Protein AF-A0A2M7QK04-F1 (afdb_monomer)

Radius of gyration: 31.15 Å; Cα contacts (8 Å, |Δi|>4): 48; chains: 1; bounding box: 69×20×76 Å

InterPro domains:
  IPR032820 Putative F0F1-ATPase subunit, Ca2+/Mg2+ transporter [PF09527] (38-89)

Secondary structure (DSSP, 8-state):
-HHHHHHHHHHHHHHHHHHHHHHHHHHHS-----TTHHHHHHHHHHHHHHHHHHHHHHHHHHHH--TTHHHHHHHHHHHHHHHHHHHHHHH--

Structure (mmCIF, N/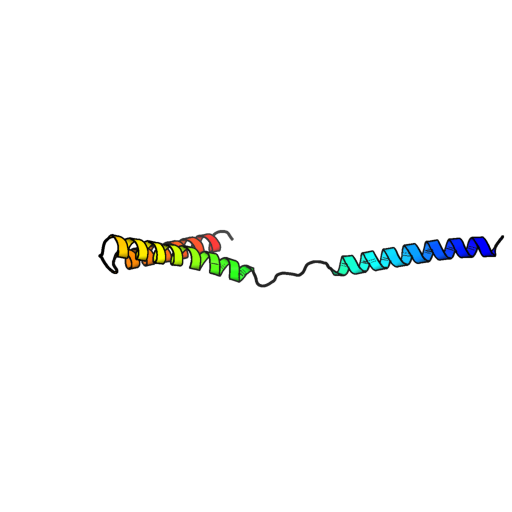CA/C/O backbone):
data_AF-A0A2M7QK04-F1
#
_entry.id   AF-A0A2M7QK04-F1
#
loop_
_atom_site.group_PDB
_atom_site.id
_atom_site.type_symbol
_atom_site.label_atom_id
_atom_site.label_alt_id
_atom_site.label_comp_id
_atom_site.label_asym_id
_atom_site.label_entity_id
_atom_site.label_seq_id
_atom_site.pdbx_PDB_ins_code
_atom_site.Cartn_x
_atom_site.Cartn_y
_atom_site.Cartn_z
_atom_site.occupancy
_atom_site.B_iso_or_equiv
_atom_site.auth_seq_id
_atom_site.auth_comp_id
_atom_site.auth_asym_id
_atom_site.auth_atom_id
_atom_site.pdbx_PDB_model_num
ATOM 1 N N . MET A 1 1 ? 57.816 4.781 -53.161 1.00 61.56 1 MET A N 1
ATOM 2 C CA . MET A 1 1 ? 56.372 5.130 -53.212 1.00 61.56 1 MET A CA 1
ATOM 3 C C . MET A 1 1 ? 55.421 3.988 -52.805 1.00 61.56 1 MET A C 1
ATOM 5 O O . MET A 1 1 ? 54.584 4.196 -51.936 1.00 61.56 1 MET A O 1
ATOM 9 N N . VAL A 1 2 ? 55.555 2.765 -53.341 1.00 67.81 2 VAL A N 1
ATOM 10 C CA . VAL A 1 2 ? 54.604 1.638 -53.124 1.00 67.81 2 VAL A CA 1
ATOM 11 C C . VAL A 1 2 ? 54.446 1.180 -51.657 1.00 67.81 2 VAL A C 1
ATOM 13 O O . VAL A 1 2 ? 53.350 0.820 -51.231 1.00 67.81 2 VAL A O 1
ATOM 16 N N . LYS A 1 3 ? 55.514 1.214 -50.845 1.00 69.81 3 LYS A N 1
ATOM 17 C CA . LYS A 1 3 ? 55.465 0.818 -49.418 1.00 69.81 3 LYS A CA 1
ATOM 18 C C . LYS A 1 3 ? 54.600 1.758 -48.561 1.00 69.81 3 LYS A C 1
ATOM 20 O O . LYS A 1 3 ? 53.903 1.292 -47.667 1.00 69.81 3 LYS A O 1
ATOM 25 N N . TYR A 1 4 ? 54.606 3.056 -48.867 1.00 70.25 4 TYR A N 1
ATOM 26 C CA . TYR A 1 4 ? 53.844 4.072 -48.133 1.00 70.25 4 TYR A CA 1
ATOM 27 C C . TYR A 1 4 ? 52.331 3.906 -48.341 1.00 70.25 4 TYR A C 1
ATOM 29 O O . TYR A 1 4 ? 51.566 3.887 -47.379 1.00 70.25 4 TYR A O 1
ATOM 37 N N . LYS A 1 5 ? 51.913 3.637 -49.586 1.00 69.94 5 LYS A N 1
ATOM 38 C CA . LYS A 1 5 ? 50.510 3.375 -49.944 1.00 69.94 5 LYS A CA 1
ATOM 39 C C . LYS A 1 5 ? 49.939 2.152 -49.209 1.00 69.94 5 LYS A C 1
ATOM 41 O O . LYS A 1 5 ? 48.817 2.203 -48.720 1.00 69.94 5 LYS A O 1
ATOM 46 N N . ARG A 1 6 ? 50.732 1.081 -49.051 1.00 74.19 6 ARG A N 1
ATOM 47 C CA . ARG A 1 6 ? 50.327 -0.123 -48.295 1.00 74.19 6 ARG A CA 1
ATOM 48 C C . ARG A 1 6 ? 50.098 0.144 -46.805 1.00 74.19 6 ARG A C 1
ATOM 50 O O . ARG A 1 6 ? 49.172 -0.424 -46.235 1.00 74.19 6 ARG A O 1
ATOM 57 N N . LYS A 1 7 ? 50.903 1.014 -46.185 1.00 78.31 7 LYS A N 1
ATOM 58 C CA . LYS A 1 7 ? 50.750 1.377 -44.767 1.00 78.31 7 LYS A CA 1
ATOM 59 C C . LYS A 1 7 ? 49.428 2.110 -44.519 1.00 78.31 7 LYS A C 1
ATOM 61 O O . LYS A 1 7 ? 48.717 1.760 -43.588 1.00 78.31 7 LYS A O 1
ATOM 66 N N . ILE A 1 8 ? 49.074 3.045 -45.404 1.00 75.88 8 ILE A N 1
ATOM 67 C CA . ILE A 1 8 ? 47.806 3.787 -45.341 1.00 75.88 8 ILE A CA 1
ATOM 68 C C . ILE A 1 8 ? 46.609 2.841 -45.498 1.00 75.88 8 ILE A C 1
ATOM 70 O O . ILE A 1 8 ? 45.678 2.899 -44.701 1.00 75.88 8 ILE A O 1
ATOM 74 N N . ILE A 1 9 ? 46.662 1.927 -46.475 1.00 77.06 9 ILE A N 1
ATOM 75 C CA . ILE A 1 9 ? 45.589 0.949 -46.713 1.00 77.06 9 ILE A CA 1
ATOM 76 C C . ILE A 1 9 ? 45.367 0.070 -45.475 1.00 77.06 9 ILE A C 1
ATOM 78 O O . ILE A 1 9 ? 44.228 -0.114 -45.056 1.00 77.06 9 ILE A O 1
ATOM 82 N N . LYS A 1 10 ? 46.443 -0.416 -44.844 1.00 79.31 10 LYS A N 1
ATOM 83 C CA . LYS A 1 10 ? 46.343 -1.260 -43.647 1.00 79.31 10 LYS A CA 1
ATOM 84 C C . LYS A 1 10 ? 45.697 -0.521 -42.466 1.00 79.31 10 LYS A C 1
ATOM 86 O O . LYS A 1 10 ? 44.801 -1.059 -41.833 1.00 79.31 10 LYS A O 1
ATOM 91 N N . THR A 1 11 ? 46.072 0.738 -42.233 1.00 74.44 11 THR A N 1
ATOM 92 C CA . THR A 1 11 ? 45.495 1.561 -41.155 1.00 74.44 11 THR A CA 1
ATOM 93 C C . THR A 1 11 ? 44.003 1.846 -41.346 1.00 74.44 11 THR A C 1
ATOM 95 O O . THR A 1 11 ? 43.263 1.888 -40.366 1.00 74.44 11 THR A O 1
ATOM 98 N N . ILE A 1 12 ? 43.548 2.031 -42.588 1.00 76.06 12 ILE A N 1
ATOM 99 C CA . ILE A 1 12 ? 42.122 2.233 -42.889 1.00 76.06 12 ILE A CA 1
ATOM 100 C C . ILE A 1 12 ? 41.337 0.944 -42.600 1.00 76.06 12 ILE A C 1
ATOM 102 O O . ILE A 1 12 ? 40.305 0.997 -41.936 1.00 76.06 12 ILE A O 1
ATOM 106 N N . ILE A 1 13 ? 41.870 -0.211 -43.016 1.00 78.00 13 ILE A N 1
ATOM 107 C CA . ILE A 1 13 ? 41.253 -1.529 -42.792 1.00 78.00 13 ILE A CA 1
ATOM 108 C C . ILE A 1 13 ? 41.152 -1.852 -41.294 1.00 78.00 13 ILE A C 1
ATOM 110 O O . ILE A 1 13 ? 40.079 -2.229 -40.830 1.00 78.00 13 ILE A O 1
ATOM 114 N N . ASP A 1 14 ? 42.229 -1.653 -40.527 1.00 80.12 14 ASP A N 1
ATOM 115 C CA . ASP A 1 14 ? 42.265 -1.956 -39.085 1.00 80.12 14 ASP A CA 1
ATOM 116 C C . ASP A 1 14 ? 41.271 -1.093 -38.285 1.00 80.12 14 ASP A C 1
ATOM 118 O O . ASP A 1 14 ? 40.685 -1.546 -37.295 1.00 80.12 14 ASP A O 1
ATOM 122 N N . LYS A 1 15 ? 41.054 0.154 -38.727 1.00 74.25 15 LYS A N 1
ATOM 123 C CA . LYS A 1 15 ? 40.103 1.083 -38.109 1.00 74.25 15 LYS A CA 1
ATOM 124 C C . LYS A 1 15 ? 38.659 0.635 -38.345 1.00 74.25 15 LYS A C 1
ATOM 126 O O . LYS A 1 15 ? 37.888 0.578 -37.389 1.00 74.25 15 LYS A O 1
ATOM 131 N N . ASP A 1 16 ? 38.311 0.269 -39.578 1.00 79.06 16 ASP A N 1
ATOM 132 C CA . ASP A 1 16 ? 36.989 -0.271 -39.925 1.00 79.06 16 ASP A CA 1
ATOM 133 C C . ASP A 1 16 ? 36.697 -1.601 -39.212 1.00 79.06 16 ASP A C 1
ATOM 135 O O . ASP A 1 16 ? 35.576 -1.817 -38.743 1.00 79.06 16 ASP A O 1
ATOM 139 N N . LEU A 1 17 ? 37.710 -2.466 -39.071 1.00 80.94 17 LEU A N 1
ATOM 140 C CA . LEU A 1 17 ? 37.600 -3.736 -38.347 1.00 80.94 17 LEU A CA 1
ATOM 141 C C . LEU A 1 17 ? 37.245 -3.506 -36.868 1.00 80.94 17 LEU A C 1
ATOM 143 O O . LEU A 1 17 ? 36.261 -4.055 -36.374 1.00 80.94 17 LEU A O 1
ATOM 147 N N . ASN A 1 18 ? 37.980 -2.612 -36.194 1.00 74.81 18 ASN A N 1
ATOM 148 C CA . ASN A 1 18 ? 37.728 -2.237 -34.797 1.00 74.81 18 ASN A CA 1
ATOM 149 C C . ASN A 1 18 ? 36.339 -1.608 -34.596 1.00 74.81 18 ASN A C 1
ATOM 151 O O . ASN A 1 18 ? 35.701 -1.790 -33.558 1.00 74.81 18 ASN A O 1
ATOM 155 N N . LEU A 1 19 ? 35.865 -0.828 -35.571 1.00 76.00 19 LEU A N 1
ATOM 156 C CA . LEU A 1 19 ? 34.542 -0.205 -35.525 1.00 76.00 19 LEU A CA 1
ATOM 157 C C . LEU A 1 19 ? 33.418 -1.238 -35.666 1.00 76.00 19 LEU A C 1
ATOM 159 O O . LEU A 1 19 ? 32.443 -1.169 -34.915 1.00 76.00 19 LEU A O 1
ATOM 163 N N . LYS A 1 20 ? 33.555 -2.209 -36.576 1.00 72.31 20 LYS A N 1
ATOM 164 C CA . LYS A 1 20 ? 32.577 -3.297 -36.755 1.00 72.31 20 LYS A CA 1
ATOM 165 C C . LYS A 1 20 ? 32.491 -4.183 -35.513 1.00 72.31 20 LYS A C 1
ATOM 167 O O . LYS A 1 20 ? 31.384 -4.427 -35.035 1.00 72.31 20 LYS A O 1
ATOM 172 N N . GLU A 1 21 ? 33.635 -4.535 -34.930 1.00 74.75 21 GLU A N 1
ATOM 173 C CA . GLU A 1 21 ? 33.715 -5.305 -33.684 1.00 74.75 21 GLU A CA 1
ATOM 174 C C . GLU A 1 21 ? 33.038 -4.563 -32.514 1.00 74.75 21 GLU A C 1
ATOM 176 O O . GLU A 1 21 ? 32.198 -5.120 -31.809 1.00 74.75 21 GLU A O 1
ATOM 181 N N . ARG A 1 22 ? 33.282 -3.252 -32.359 1.00 69.56 22 ARG A N 1
ATOM 182 C CA . ARG A 1 22 ? 32.608 -2.419 -31.338 1.00 69.56 22 ARG A CA 1
ATOM 183 C C . ARG A 1 22 ? 31.094 -2.313 -31.539 1.00 69.56 22 ARG A C 1
ATOM 185 O O . ARG A 1 22 ? 30.351 -2.218 -30.558 1.00 69.56 22 ARG A O 1
ATOM 192 N N . ILE A 1 23 ? 30.625 -2.299 -32.788 1.00 73.00 23 ILE A N 1
ATOM 193 C CA . ILE A 1 23 ? 29.194 -2.255 -33.123 1.00 73.00 23 ILE A CA 1
ATOM 194 C C . ILE A 1 23 ? 28.526 -3.608 -32.837 1.00 73.00 23 ILE A C 1
ATOM 196 O O . ILE A 1 23 ? 27.400 -3.626 -32.334 1.00 73.00 23 ILE A O 1
ATOM 200 N N . GLU A 1 24 ? 29.201 -4.730 -33.096 1.00 69.81 24 GLU A N 1
ATOM 201 C CA . GLU A 1 24 ? 28.719 -6.069 -32.727 1.00 69.81 24 GLU A CA 1
ATOM 202 C C . GLU A 1 24 ? 28.692 -6.278 -31.209 1.00 69.81 24 GLU A C 1
ATOM 204 O O . GLU A 1 24 ? 27.669 -6.715 -30.677 1.00 69.81 24 GLU A O 1
ATOM 209 N N . LEU A 1 25 ? 29.731 -5.842 -30.487 1.00 69.31 25 LEU A N 1
ATOM 210 C CA . LEU A 1 25 ? 29.770 -5.887 -29.020 1.00 69.31 25 LEU A CA 1
ATOM 211 C C . LEU A 1 25 ? 28.636 -5.061 -28.391 1.00 69.31 25 LEU A C 1
ATOM 213 O O . LEU A 1 25 ? 27.961 -5.531 -27.477 1.00 69.31 25 LEU A O 1
ATOM 217 N N . LYS A 1 26 ? 28.345 -3.860 -28.918 1.00 64.44 26 LYS A N 1
ATOM 218 C CA . LYS A 1 26 ? 27.196 -3.048 -28.465 1.00 64.44 26 LYS A CA 1
ATOM 219 C C . LYS A 1 26 ? 25.841 -3.661 -28.837 1.00 64.44 26 LYS A C 1
ATOM 221 O O . LYS A 1 26 ? 24.887 -3.500 -28.078 1.00 64.44 26 LYS A O 1
ATOM 226 N N . LYS A 1 27 ? 25.734 -4.380 -29.963 1.00 63.28 27 LYS A N 1
ATOM 227 C CA . LYS A 1 27 ? 24.516 -5.126 -30.338 1.00 63.28 27 LYS A CA 1
ATOM 228 C C . LYS A 1 27 ? 24.252 -6.327 -29.417 1.00 63.28 27 LYS A C 1
ATOM 230 O O . LYS A 1 27 ? 23.089 -6.705 -29.291 1.00 63.28 27 LYS A O 1
ATOM 235 N N . GLY A 1 28 ? 25.280 -6.875 -28.761 1.00 55.69 28 GLY A N 1
ATOM 236 C CA . GLY A 1 28 ? 25.174 -7.926 -27.738 1.00 55.69 28 GLY A CA 1
ATOM 237 C C . GLY A 1 28 ? 24.624 -7.450 -26.384 1.00 55.69 28 GLY A C 1
ATOM 238 O O . 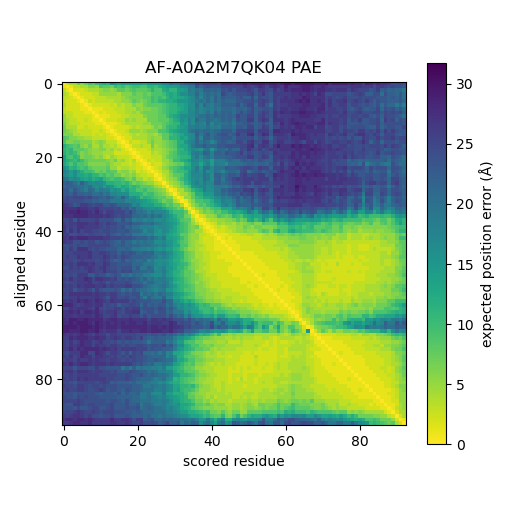GLY A 1 28 ? 24.043 -8.240 -25.650 1.00 55.69 28 GLY A O 1
ATOM 239 N N . ILE A 1 29 ? 24.674 -6.144 -26.089 1.00 60.34 29 ILE A N 1
ATOM 240 C CA . ILE A 1 29 ? 24.047 -5.519 -24.901 1.00 60.34 29 ILE A CA 1
ATOM 241 C C . ILE A 1 29 ? 22.549 -5.238 -25.167 1.00 60.34 29 ILE A C 1
ATOM 243 O O . ILE A 1 29 ? 21.946 -4.283 -24.673 1.00 60.34 29 ILE A O 1
ATOM 247 N N . LYS A 1 30 ? 21.910 -6.042 -26.023 1.00 60.16 30 LYS A N 1
ATOM 248 C CA . LYS A 1 30 ? 20.475 -5.952 -26.293 1.00 60.16 30 LYS A CA 1
ATOM 249 C C . LYS A 1 30 ? 19.703 -6.552 -25.120 1.00 60.16 30 LYS A C 1
ATOM 251 O O . LYS A 1 30 ? 19.641 -7.764 -24.977 1.00 60.16 30 LYS A O 1
ATOM 256 N N . LYS A 1 31 ? 19.043 -5.666 -24.364 1.00 59.69 31 LYS A N 1
ATOM 257 C CA . LYS A 1 31 ? 17.912 -5.932 -23.457 1.00 59.69 31 LYS A CA 1
ATOM 258 C C . LYS A 1 31 ? 18.157 -7.068 -22.457 1.00 59.69 31 LYS A C 1
ATOM 260 O O . LYS A 1 31 ? 17.793 -8.217 -22.693 1.00 59.69 31 LYS A O 1
ATOM 265 N N . VAL A 1 32 ? 18.609 -6.690 -21.261 1.00 61.00 32 VAL A N 1
ATOM 266 C CA . VAL A 1 32 ? 18.306 -7.454 -20.045 1.00 61.00 32 VAL A CA 1
ATOM 267 C C . VAL A 1 32 ? 16.784 -7.560 -19.964 1.00 61.00 32 VAL A C 1
ATOM 269 O O . VAL A 1 32 ? 16.082 -6.587 -19.687 1.00 61.00 32 VAL A O 1
ATOM 272 N N . LYS A 1 33 ? 16.258 -8.730 -20.319 1.00 58.03 33 LYS A N 1
ATOM 273 C CA . LYS A 1 33 ? 14.842 -9.052 -20.197 1.00 58.03 33 LYS A CA 1
ATOM 274 C C . LYS A 1 33 ? 14.588 -9.172 -18.698 1.00 58.03 33 LYS A C 1
ATOM 276 O O . LYS A 1 33 ? 14.922 -10.180 -18.089 1.00 58.03 33 LYS A O 1
ATOM 281 N N . THR A 1 34 ? 14.053 -8.115 -18.100 1.00 57.44 34 THR A N 1
ATOM 282 C CA . THR A 1 34 ? 13.662 -8.028 -16.688 1.00 57.44 34 THR A CA 1
ATOM 283 C C . THR A 1 34 ? 12.415 -8.885 -16.428 1.00 57.44 34 THR A C 1
ATOM 285 O O . THR A 1 34 ? 11.355 -8.412 -16.020 1.00 57.44 34 THR A O 1
ATOM 288 N N . GLY A 1 35 ? 12.510 -10.181 -16.725 1.00 61.56 35 GLY A N 1
ATOM 289 C CA . GLY A 1 35 ? 11.483 -11.163 -16.416 1.00 61.56 35 GLY A CA 1
ATOM 290 C C . GLY A 1 35 ? 11.540 -11.467 -14.931 1.00 61.56 35 GLY A C 1
ATOM 291 O O . GLY A 1 35 ? 12.350 -12.293 -14.542 1.00 61.56 35 GLY A O 1
ATOM 292 N N . SER A 1 36 ? 10.761 -10.735 -14.126 1.00 57.75 36 SER A N 1
ATOM 293 C CA . SER A 1 36 ? 10.333 -11.062 -12.743 1.00 57.75 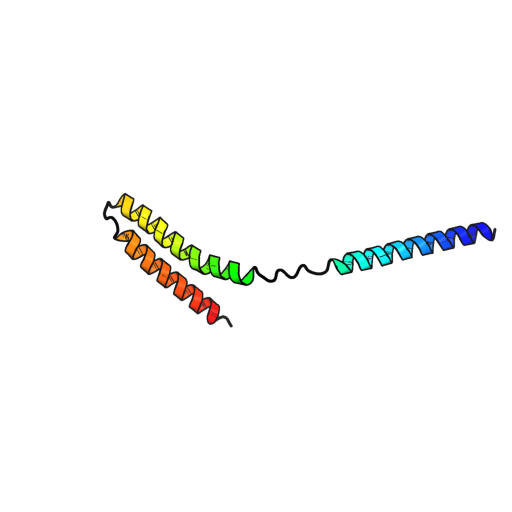36 SER A CA 1
ATOM 294 C C . SER A 1 36 ? 9.587 -9.896 -12.073 1.00 57.75 36 SER A C 1
ATOM 296 O O . SER A 1 36 ? 8.775 -10.119 -11.181 1.00 57.75 36 SER A O 1
ATOM 298 N N . TYR A 1 37 ? 9.793 -8.644 -12.510 1.00 63.25 37 TYR A N 1
ATOM 299 C CA . TYR A 1 37 ? 9.193 -7.463 -11.854 1.00 63.25 37 TYR A CA 1
ATOM 300 C C . TYR A 1 37 ? 7.668 -7.368 -11.989 1.00 63.25 37 TYR A C 1
ATOM 302 O O . TYR A 1 37 ? 7.029 -6.628 -11.247 1.00 63.25 37 TYR A O 1
ATOM 310 N N . GLN A 1 38 ? 7.064 -8.121 -12.910 1.00 67.31 38 GLN A N 1
ATOM 311 C CA . GLN A 1 38 ? 5.614 -8.091 -13.113 1.00 67.31 38 GLN A CA 1
ATOM 312 C C . GLN A 1 38 ? 4.857 -8.569 -11.865 1.00 67.31 38 GLN A C 1
ATOM 314 O O . GLN A 1 38 ? 3.856 -7.963 -11.494 1.00 67.31 38 GLN A O 1
ATOM 319 N N . TYR A 1 39 ? 5.369 -9.592 -11.172 1.00 72.50 39 TYR A N 1
ATOM 320 C CA . TYR A 1 39 ? 4.747 -10.113 -9.951 1.00 72.50 39 TYR A CA 1
ATOM 321 C C . TYR A 1 39 ? 4.979 -9.201 -8.741 1.00 72.50 39 TYR A C 1
ATOM 323 O O . TYR A 1 39 ? 4.080 -9.037 -7.917 1.00 72.50 39 TYR A O 1
ATOM 331 N N . LEU A 1 40 ? 6.143 -8.543 -8.668 1.00 80.06 40 LEU A N 1
ATOM 332 C CA . LEU A 1 40 ? 6.427 -7.545 -7.631 1.00 80.06 40 LEU A CA 1
ATOM 333 C C . LEU A 1 40 ? 5.452 -6.368 -7.709 1.00 80.06 40 LEU A C 1
ATOM 335 O O . LEU A 1 40 ? 4.910 -5.957 -6.686 1.00 80.06 40 LEU A O 1
ATOM 339 N N . ASN A 1 41 ? 5.167 -5.877 -8.918 1.00 82.00 41 ASN A N 1
ATOM 340 C CA . ASN A 1 41 ? 4.225 -4.776 -9.112 1.00 82.00 41 ASN A CA 1
ATOM 341 C C . ASN A 1 41 ? 2.828 -5.111 -8.573 1.00 82.00 41 ASN A C 1
ATOM 343 O O . ASN A 1 41 ? 2.191 -4.259 -7.959 1.00 82.00 41 ASN A O 1
ATOM 347 N N . ILE A 1 42 ? 2.373 -6.355 -8.755 1.00 84.81 42 ILE A N 1
ATOM 348 C CA . ILE A 1 42 ? 1.082 -6.821 -8.235 1.00 84.81 42 ILE A CA 1
ATOM 349 C C . ILE A 1 42 ? 1.121 -6.877 -6.705 1.00 84.81 42 ILE A C 1
ATOM 351 O O . ILE A 1 42 ? 0.212 -6.365 -6.059 1.00 84.81 42 ILE A O 1
ATOM 355 N N . GLY A 1 43 ? 2.191 -7.425 -6.118 1.00 86.56 43 GLY A N 1
ATOM 356 C CA . GLY A 1 43 ? 2.366 -7.472 -4.664 1.00 86.56 43 GLY A CA 1
ATOM 357 C C . GLY A 1 43 ? 2.280 -6.089 -4.010 1.00 86.56 43 GLY A C 1
ATOM 358 O O . GLY A 1 43 ? 1.538 -5.913 -3.043 1.00 86.56 43 GLY A O 1
ATOM 359 N N . PHE A 1 44 ? 2.951 -5.086 -4.587 1.00 88.25 44 PHE A N 1
ATOM 360 C CA . PHE A 1 44 ? 2.841 -3.697 -4.129 1.00 88.25 44 PHE A CA 1
ATOM 361 C C . PHE A 1 44 ? 1.411 -3.161 -4.246 1.00 88.25 44 PHE A C 1
ATOM 363 O O . PHE A 1 44 ? 0.886 -2.585 -3.298 1.00 88.25 44 PHE A O 1
ATOM 370 N N . TYR A 1 45 ? 0.740 -3.418 -5.369 1.00 87.12 45 TYR A N 1
ATOM 371 C CA . TYR A 1 45 ? -0.634 -2.967 -5.596 1.00 87.12 45 TYR A CA 1
ATOM 372 C C . TYR A 1 45 ? -1.638 -3.523 -4.570 1.00 87.12 45 TYR A C 1
ATOM 374 O O . TYR A 1 45 ? -2.637 -2.870 -4.257 1.00 87.12 45 TYR A O 1
ATOM 382 N N . LEU A 1 46 ? -1.364 -4.717 -4.032 1.00 90.25 46 LEU A N 1
ATOM 383 C CA . LEU A 1 46 ? -2.196 -5.372 -3.024 1.00 90.25 46 LEU A CA 1
ATOM 384 C C . LEU A 1 46 ? -1.852 -4.937 -1.592 1.00 90.25 46 LEU A C 1
ATOM 386 O O . LEU A 1 46 ? -2.767 -4.696 -0.802 1.00 90.25 46 LEU A O 1
ATOM 390 N N . ILE A 1 47 ? -0.559 -4.835 -1.252 1.00 93.00 47 ILE A N 1
ATOM 391 C CA . ILE A 1 47 ? -0.099 -4.566 0.122 1.00 93.00 47 ILE A CA 1
ATOM 392 C C . ILE A 1 47 ? -0.259 -3.091 0.515 1.00 93.00 47 ILE A C 1
ATOM 394 O O . ILE A 1 47 ? -0.551 -2.792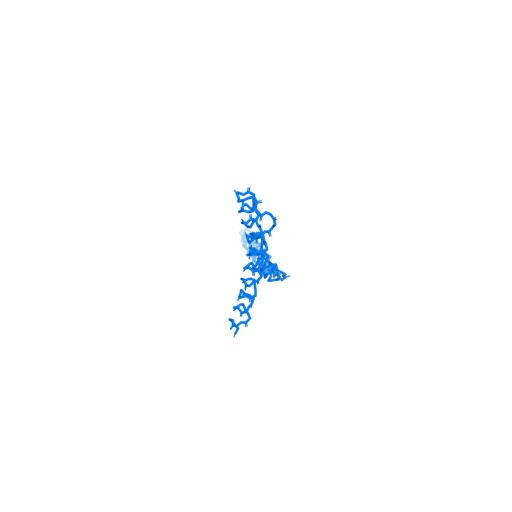 1.670 1.00 93.00 47 ILE A O 1
ATOM 398 N N . THR A 1 48 ? -0.097 -2.160 -0.432 1.00 93.44 48 THR A N 1
ATOM 399 C CA . THR A 1 48 ? -0.155 -0.714 -0.170 1.00 93.44 48 THR A CA 1
ATOM 400 C C . THR A 1 48 ? -1.483 -0.267 0.455 1.00 93.44 48 THR A C 1
ATOM 402 O O . THR A 1 48 ? -1.436 0.333 1.530 1.00 93.44 48 THR A O 1
ATOM 405 N N . PRO A 1 49 ? -2.665 -0.554 -0.128 1.00 91.81 49 PRO A N 1
ATOM 406 C CA . PRO A 1 49 ? -3.938 -0.153 0.478 1.00 91.81 49 PRO A CA 1
ATOM 407 C C . PRO A 1 49 ? -4.190 -0.823 1.835 1.00 91.81 49 PRO A C 1
ATOM 409 O O . PRO A 1 49 ? -4.746 -0.191 2.732 1.00 91.81 49 PRO A O 1
ATOM 412 N N . LEU A 1 50 ? -3.734 -2.066 2.020 1.00 93.25 50 LEU A N 1
ATOM 413 C CA . LEU A 1 50 ? -3.870 -2.781 3.287 1.00 93.25 50 LEU A CA 1
ATOM 414 C C . LEU A 1 50 ? -3.044 -2.119 4.400 1.00 93.25 50 LEU A C 1
ATOM 416 O O . LEU A 1 50 ? -3.570 -1.845 5.477 1.00 93.25 50 LEU A O 1
ATOM 420 N N . LEU A 1 51 ? -1.772 -1.807 4.127 1.00 95.00 51 LEU A N 1
ATOM 421 C CA . LEU A 1 51 ? -0.904 -1.106 5.075 1.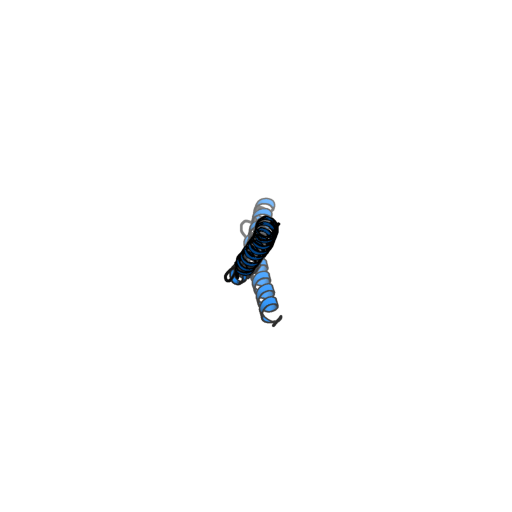00 95.00 51 LEU A CA 1
ATOM 422 C C . LEU A 1 51 ? -1.462 0.276 5.414 1.00 95.00 51 LEU A C 1
ATOM 424 O O . LEU A 1 51 ? -1.526 0.630 6.588 1.00 95.00 51 LEU A O 1
ATOM 428 N N . ILE A 1 52 ? -1.923 1.034 4.415 1.00 94.69 52 ILE A N 1
ATOM 429 C CA . ILE A 1 52 ? -2.545 2.347 4.639 1.00 94.69 52 ILE A CA 1
ATOM 430 C C . ILE A 1 52 ? -3.766 2.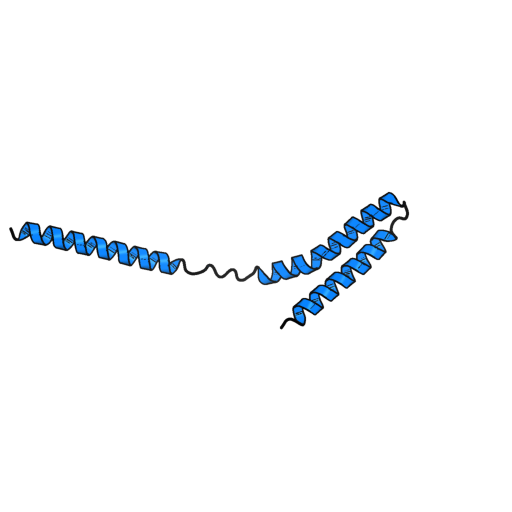220 5.559 1.00 94.69 52 ILE A C 1
ATOM 432 O O . ILE A 1 52 ? -3.891 2.994 6.510 1.00 94.69 52 ILE A O 1
ATOM 436 N N . GLY A 1 53 ? -4.638 1.232 5.332 1.00 92.25 53 GLY A N 1
ATOM 437 C CA . GLY A 1 53 ? -5.804 0.968 6.182 1.00 92.25 53 GLY A CA 1
ATOM 438 C C . GLY A 1 53 ? -5.429 0.619 7.625 1.00 92.25 53 GLY A C 1
ATOM 439 O O . GLY A 1 53 ? -6.013 1.154 8.565 1.00 92.25 53 GLY A O 1
ATOM 440 N N . ILE A 1 54 ? -4.403 -0.214 7.816 1.00 92.31 54 ILE A N 1
ATOM 441 C CA . ILE A 1 54 ? -3.930 -0.612 9.149 1.00 92.31 54 ILE A CA 1
ATOM 442 C C . ILE A 1 54 ? -3.292 0.570 9.885 1.00 92.31 54 ILE A C 1
ATOM 444 O O . ILE A 1 54 ? -3.658 0.847 11.025 1.00 92.31 54 ILE A O 1
ATOM 448 N N . PHE A 1 55 ? -2.359 1.290 9.253 1.00 94.06 55 PHE A N 1
ATOM 449 C CA . PHE A 1 55 ? -1.668 2.415 9.892 1.00 94.06 55 PHE A CA 1
ATOM 450 C C . PHE A 1 55 ? -2.618 3.574 10.201 1.00 94.06 55 PHE A C 1
ATOM 452 O O . PHE A 1 55 ? -2.542 4.152 11.286 1.00 94.06 55 PHE A O 1
ATOM 459 N N . SER A 1 56 ? -3.545 3.887 9.288 1.00 91.12 56 SER A N 1
ATOM 460 C CA . SER A 1 56 ? -4.586 4.889 9.549 1.00 91.12 56 SER A CA 1
ATOM 461 C C . SER A 1 56 ? -5.514 4.451 10.682 1.00 91.12 56 SER A C 1
ATOM 463 O O . SER A 1 56 ? -5.775 5.244 11.586 1.00 91.12 56 SER A O 1
ATOM 465 N N . GLY A 1 57 ? -5.937 3.182 10.695 1.00 89.44 57 GLY A N 1
ATOM 466 C CA . GLY A 1 57 ? -6.745 2.606 11.766 1.00 89.44 57 GLY A CA 1
ATOM 467 C C . GLY A 1 57 ? -6.050 2.660 13.126 1.00 89.44 57 GLY A C 1
ATOM 468 O O . GLY A 1 57 ? -6.661 3.092 14.096 1.00 89.44 57 GLY A O 1
ATOM 469 N N . LEU A 1 58 ? -4.758 2.318 13.193 1.00 89.56 58 LEU A N 1
ATOM 470 C CA . LEU A 1 58 ? -3.958 2.384 14.424 1.00 89.56 58 LEU A CA 1
ATOM 471 C C . LEU A 1 58 ? -3.822 3.820 14.940 1.00 89.56 58 LEU A C 1
ATOM 473 O O . LEU A 1 58 ? -3.933 4.062 16.143 1.00 89.56 58 LEU A O 1
ATOM 477 N N . TYR A 1 59 ? -3.597 4.777 14.037 1.00 89.50 59 TYR A N 1
ATOM 478 C CA . TYR A 1 59 ? -3.515 6.194 14.387 1.00 89.50 59 TYR A CA 1
ATOM 479 C C . TYR A 1 59 ? -4.843 6.712 14.959 1.00 89.50 59 TYR A C 1
ATOM 481 O O . TYR A 1 59 ? -4.860 7.383 15.993 1.00 89.50 59 TYR A O 1
ATOM 489 N N . LEU A 1 60 ? -5.961 6.351 14.323 1.00 87.94 60 LEU A N 1
ATOM 490 C CA . LEU A 1 60 ? -7.311 6.698 14.773 1.00 87.94 60 LEU A CA 1
ATOM 491 C C . LEU A 1 60 ? -7.644 6.032 16.114 1.00 87.94 60 LEU A C 1
ATOM 493 O O . LEU A 1 60 ? -8.096 6.710 17.034 1.00 87.94 60 LEU A O 1
ATOM 497 N N . ASP A 1 61 ? -7.348 4.742 16.268 1.00 85.56 61 ASP A N 1
ATOM 498 C CA . ASP A 1 61 ? -7.554 4.002 17.517 1.00 85.56 61 ASP A CA 1
ATOM 499 C C . ASP A 1 61 ? -6.777 4.621 18.683 1.00 85.56 61 ASP A C 1
ATOM 501 O O . ASP A 1 61 ? -7.299 4.720 19.796 1.00 85.56 61 ASP A O 1
ATOM 505 N N . ASN A 1 62 ? -5.546 5.083 18.439 1.00 85.38 62 ASN A N 1
ATOM 506 C CA . ASN A 1 62 ? -4.752 5.746 19.468 1.00 85.38 62 ASN A CA 1
ATOM 507 C C . ASN A 1 62 ? -5.277 7.151 19.805 1.00 85.38 62 ASN A C 1
ATOM 509 O O . ASN A 1 62 ? -5.176 7.574 20.952 1.00 85.38 62 ASN A O 1
ATOM 513 N N . LYS A 1 63 ? -5.870 7.858 18.833 1.00 85.81 63 LYS A N 1
ATOM 514 C CA . LYS A 1 63 ? -6.461 9.190 19.040 1.00 85.81 63 LYS A CA 1
ATOM 515 C C . LYS A 1 63 ? -7.812 9.136 19.761 1.00 85.81 63 LYS A C 1
ATOM 517 O O . LYS A 1 63 ? -8.100 10.005 20.577 1.00 85.81 63 LYS A O 1
ATOM 522 N N . PHE A 1 64 ? -8.642 8.138 19.458 1.00 84.31 64 PHE A N 1
ATOM 523 C CA . PHE A 1 64 ? -9.994 8.001 20.013 1.00 84.31 64 PHE A CA 1
ATOM 524 C C . PHE A 1 64 ? -10.070 7.076 21.235 1.00 84.31 64 PHE A C 1
ATOM 526 O O . PHE A 1 64 ? -11.131 6.972 21.846 1.00 84.31 64 PHE A O 1
ATOM 533 N N . GLY A 1 65 ? -8.985 6.375 21.579 1.00 79.19 65 GLY A N 1
ATOM 534 C CA . GLY A 1 65 ? -8.924 5.458 22.722 1.00 79.19 65 GLY A CA 1
ATOM 535 C C . GLY A 1 65 ? -9.774 4.189 22.571 1.00 79.19 65 GLY A C 1
ATOM 536 O O . GLY A 1 65 ? -9.790 3.353 23.469 1.00 79.19 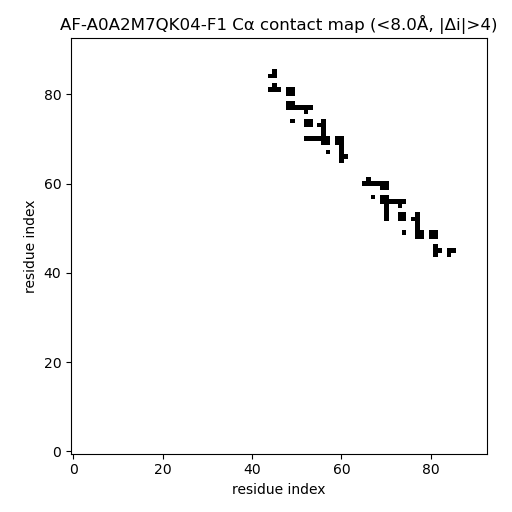65 GLY A O 1
ATOM 537 N N . LYS A 1 66 ? -10.464 4.009 21.437 1.00 70.56 66 LYS A N 1
ATOM 538 C CA . LYS A 1 66 ? -11.358 2.877 21.146 1.00 70.56 66 LYS A CA 1
ATOM 539 C C . LYS A 1 66 ? -10.612 1.735 20.455 1.00 70.56 66 LYS A C 1
ATOM 541 O O . LYS A 1 66 ? -10.951 1.348 19.342 1.00 70.56 66 LYS A O 1
ATOM 546 N N . LYS A 1 67 ? -9.589 1.190 21.110 1.00 74.69 67 LYS A N 1
ATOM 547 C CA . LYS A 1 67 ? -8.845 0.038 20.579 1.00 74.69 67 LYS A CA 1
ATOM 548 C C . LYS A 1 67 ? -9.736 -1.224 20.627 1.00 74.69 67 LYS A C 1
ATOM 550 O O . LYS A 1 67 ? -10.270 -1.489 21.703 1.00 74.69 67 LYS A O 1
ATOM 555 N N . PRO A 1 68 ? -9.898 -2.022 19.546 1.00 79.44 68 PRO A N 1
ATOM 556 C CA . PRO A 1 68 ? -9.324 -1.905 18.201 1.00 79.44 68 PRO A CA 1
ATOM 557 C C . PRO A 1 68 ? -10.393 -1.693 17.099 1.00 79.44 68 PRO A C 1
ATOM 559 O O . PRO A 1 68 ? -10.414 -2.415 16.099 1.00 79.44 68 PRO A O 1
ATOM 562 N N . LEU A 1 69 ? -11.353 -0.780 17.291 1.00 86.38 69 LEU A N 1
ATOM 563 C CA . LEU A 1 69 ? -12.491 -0.646 16.366 1.00 86.38 69 LEU A CA 1
ATOM 564 C C . LEU A 1 69 ? -12.095 0.001 15.029 1.00 86.38 69 LEU A C 1
ATOM 566 O O . LEU A 1 69 ? -12.533 -0.464 13.973 1.00 86.38 69 LEU A O 1
ATOM 570 N N . PHE A 1 70 ? -11.261 1.045 15.048 1.00 86.81 70 PHE A N 1
ATOM 571 C CA . PHE A 1 70 ? -10.845 1.737 13.826 1.00 86.81 70 PHE A CA 1
ATOM 572 C C . PHE A 1 70 ? -9.828 0.927 13.026 1.00 86.81 70 PHE A C 1
ATOM 574 O O . PHE A 1 70 ? -9.871 0.968 11.797 1.00 86.81 70 PHE A O 1
ATOM 581 N N . VAL A 1 71 ? -8.964 0.141 13.679 1.00 88.69 71 VAL A N 1
ATOM 582 C CA . VAL A 1 71 ? -8.123 -0.843 12.979 1.00 88.69 71 VAL A CA 1
ATOM 583 C C . VAL A 1 71 ? -8.976 -1.877 12.258 1.00 88.69 71 VAL A C 1
ATOM 585 O O . VAL A 1 71 ? -8.709 -2.167 11.094 1.00 88.69 71 VAL A O 1
ATOM 588 N N . LEU A 1 72 ? -10.025 -2.399 12.902 1.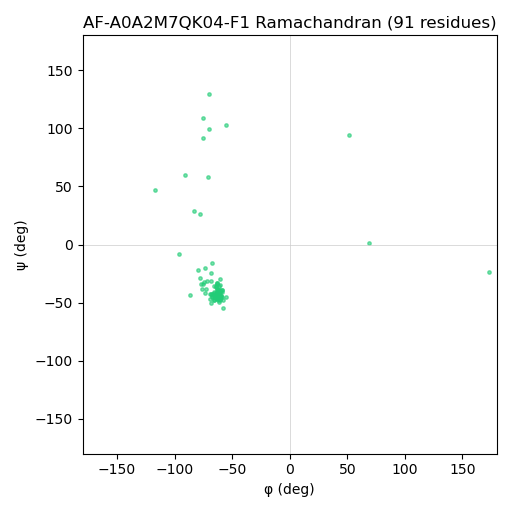00 91.25 72 LEU A N 1
ATOM 589 C CA . LEU A 1 72 ? -10.891 -3.399 12.279 1.00 91.25 72 LEU A CA 1
ATOM 590 C C . LEU A 1 72 ? -11.591 -2.834 11.035 1.00 91.25 72 LEU A C 1
ATOM 592 O O . LEU A 1 72 ? -11.553 -3.451 9.972 1.00 91.25 72 LEU A O 1
ATOM 596 N N . MET A 1 73 ? -12.149 -1.622 11.134 1.00 92.44 73 MET A N 1
ATOM 597 C CA . MET A 1 73 ? -12.721 -0.918 9.979 1.00 92.44 73 MET A CA 1
ATOM 598 C C . MET A 1 73 ? -11.677 -0.631 8.893 1.00 92.44 73 MET A C 1
ATOM 600 O O . MET A 1 73 ? -11.944 -0.852 7.712 1.00 92.44 73 MET A O 1
ATOM 604 N N . GLY A 1 74 ? -10.479 -0.185 9.279 1.00 91.44 74 GLY A N 1
ATOM 605 C CA . GLY A 1 74 ? -9.375 0.091 8.361 1.00 91.44 74 GLY A CA 1
ATOM 606 C C . GLY A 1 74 ? -8.918 -1.152 7.596 1.00 91.44 74 GLY A C 1
ATOM 607 O O . GLY A 1 74 ? -8.675 -1.075 6.393 1.00 91.44 74 GLY A O 1
ATOM 608 N N . ILE A 1 75 ? -8.879 -2.313 8.257 1.00 92.56 75 ILE A N 1
ATOM 609 C CA . ILE A 1 75 ? -8.587 -3.600 7.616 1.00 92.56 75 ILE A CA 1
ATOM 610 C C . ILE A 1 75 ? -9.693 -3.970 6.630 1.00 92.56 75 ILE A C 1
ATOM 612 O O . ILE A 1 75 ? -9.375 -4.312 5.495 1.00 92.56 75 ILE A O 1
ATOM 616 N N . VAL A 1 76 ? -10.974 -3.870 7.008 1.00 95.12 76 VAL A N 1
ATOM 617 C CA . VAL A 1 76 ? -12.086 -4.190 6.091 1.00 95.12 76 VAL A CA 1
ATOM 618 C C . VAL A 1 76 ? -12.019 -3.320 4.834 1.00 95.12 76 VAL A C 1
ATOM 620 O O . VAL A 1 76 ? -12.070 -3.840 3.720 1.00 95.12 76 VAL A O 1
ATOM 623 N N . ILE A 1 77 ? -11.833 -2.008 4.995 1.00 94.38 77 ILE A N 1
ATOM 624 C CA . ILE A 1 77 ? -11.711 -1.069 3.871 1.00 94.38 77 ILE A CA 1
ATOM 625 C C . ILE A 1 77 ? -10.459 -1.371 3.034 1.00 94.38 77 ILE A C 1
ATOM 627 O O . ILE A 1 77 ? -10.523 -1.360 1.801 1.00 94.38 77 ILE A O 1
ATOM 631 N N . GLY A 1 78 ? -9.331 -1.674 3.684 1.00 92.75 78 GLY A N 1
ATOM 632 C CA . GLY A 1 78 ? -8.081 -2.044 3.023 1.00 92.75 78 GLY A CA 1
ATOM 633 C C . GLY A 1 78 ? -8.237 -3.304 2.173 1.00 92.75 78 GLY A C 1
ATOM 634 O O . GLY A 1 78 ? -7.890 -3.295 0.995 1.00 92.75 78 GLY A O 1
ATOM 635 N N . VAL A 1 79 ? -8.854 -4.349 2.727 1.00 94.12 79 VAL A N 1
ATOM 636 C CA . VAL A 1 79 ? -9.137 -5.612 2.032 1.00 94.12 79 VAL A CA 1
ATOM 637 C C . VAL A 1 79 ? -10.077 -5.389 0.847 1.00 94.12 79 VAL A C 1
ATOM 639 O O . VAL A 1 79 ? -9.770 -5.832 -0.260 1.00 94.12 79 VAL A O 1
ATOM 642 N N . LEU A 1 80 ? -11.182 -4.657 1.032 1.00 95.25 80 LEU A N 1
ATOM 643 C CA . LEU A 1 80 ? -12.102 -4.322 -0.062 1.00 95.25 80 LEU A CA 1
ATOM 644 C C . LEU A 1 80 ? -11.393 -3.553 -1.186 1.00 95.25 80 LEU A C 1
ATOM 646 O O . LEU A 1 80 ? -11.596 -3.852 -2.362 1.00 95.25 80 LEU A O 1
ATOM 650 N N . SER A 1 81 ? -10.514 -2.614 -0.831 1.00 92.56 81 SER A N 1
ATOM 651 C CA . SER A 1 81 ? -9.715 -1.850 -1.795 1.00 92.56 81 SER A CA 1
ATOM 652 C C . SER A 1 81 ? -8.728 -2.739 -2.553 1.00 92.56 81 SER A C 1
ATOM 654 O O . SER A 1 81 ? -8.596 -2.610 -3.769 1.00 92.56 81 SER A O 1
ATOM 656 N N . THR A 1 82 ? -8.074 -3.680 -1.866 1.00 92.12 82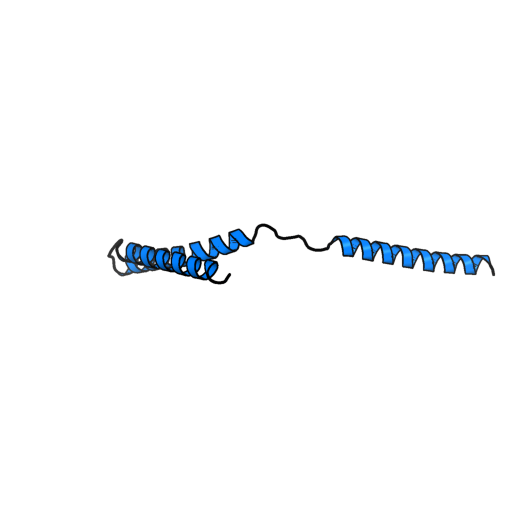 THR A N 1
ATOM 657 C CA . THR A 1 82 ? -7.195 -4.691 -2.468 1.00 92.12 82 THR A CA 1
ATOM 658 C C . THR A 1 82 ? -7.957 -5.569 -3.466 1.00 92.12 82 THR A C 1
ATOM 660 O O . THR A 1 82 ? -7.496 -5.746 -4.595 1.00 92.12 82 THR A O 1
ATOM 663 N N . PHE A 1 83 ? -9.146 -6.064 -3.103 1.00 92.12 83 PHE A N 1
ATOM 664 C CA . PHE A 1 83 ? -9.996 -6.848 -4.009 1.00 92.12 83 PHE A CA 1
ATOM 665 C C . PHE A 1 83 ? -10.483 -6.034 -5.208 1.00 92.12 83 PHE A C 1
ATOM 667 O O . PHE A 1 83 ? -10.443 -6.526 -6.335 1.00 92.12 83 PHE A O 1
ATOM 674 N N . TYR A 1 84 ? -10.894 -4.783 -4.994 1.00 90.50 84 TYR A N 1
ATOM 675 C CA . TYR A 1 84 ? -11.298 -3.885 -6.076 1.00 90.50 84 TYR A CA 1
ATOM 676 C C . TYR A 1 84 ? -10.150 -3.635 -7.061 1.00 90.50 84 TYR A C 1
ATOM 678 O O . TYR A 1 84 ? -10.322 -3.741 -8.277 1.00 90.50 84 TYR A O 1
ATOM 686 N N . ASN A 1 85 ? -8.954 -3.368 -6.537 1.00 88.38 85 ASN A N 1
ATOM 687 C CA . ASN A 1 85 ? -7.743 -3.197 -7.328 1.00 88.38 85 ASN A CA 1
ATOM 688 C C . ASN A 1 85 ? -7.390 -4.458 -8.125 1.00 88.38 85 ASN A C 1
ATOM 690 O O . ASN A 1 85 ? -7.040 -4.361 -9.303 1.00 88.38 85 ASN A O 1
ATOM 694 N N . LEU A 1 86 ? -7.528 -5.637 -7.514 1.00 88.19 86 LEU A N 1
ATOM 695 C CA . LEU A 1 86 ? -7.293 -6.913 -8.181 1.00 88.19 86 LEU A CA 1
ATOM 696 C C . LEU A 1 86 ? -8.314 -7.170 -9.298 1.00 88.19 86 LEU A C 1
ATOM 698 O O . LEU A 1 86 ? -7.921 -7.534 -10.403 1.00 88.19 86 LEU A O 1
ATOM 702 N N . TYR A 1 87 ? -9.602 -6.922 -9.040 1.00 87.75 87 TYR A N 1
ATOM 703 C CA . TYR A 1 87 ? -10.666 -7.032 -10.044 1.00 87.75 87 TYR A CA 1
ATOM 704 C C . TYR A 1 87 ? -10.434 -6.083 -11.225 1.00 87.75 87 TYR A C 1
ATOM 706 O O . TYR A 1 87 ? -10.613 -6.450 -12.385 1.00 87.75 87 TYR A O 1
ATOM 714 N N . ARG A 1 88 ? -9.986 -4.855 -10.945 1.00 83.81 88 ARG A N 1
ATOM 715 C CA . ARG A 1 88 ? -9.631 -3.886 -11.982 1.00 83.81 88 ARG A CA 1
ATOM 716 C C . ARG A 1 88 ? -8.449 -4.372 -12.824 1.00 83.81 88 ARG A C 1
ATOM 718 O O . ARG A 1 88 ? -8.504 -4.266 -14.044 1.00 83.81 88 ARG A O 1
ATOM 725 N N . LEU A 1 89 ? -7.411 -4.925 -12.197 1.00 81.44 89 LEU A N 1
ATOM 726 C CA . LEU A 1 89 ? -6.248 -5.478 -12.898 1.00 81.44 89 LEU A CA 1
ATOM 727 C C . LEU A 1 89 ? -6.615 -6.661 -13.803 1.00 81.44 89 LEU A C 1
ATOM 729 O O . LEU A 1 89 ? -6.078 -6.765 -14.903 1.00 81.44 89 LEU A O 1
ATOM 733 N N . THR A 1 90 ? -7.526 -7.536 -13.371 1.00 78.62 90 THR A N 1
ATOM 734 C CA . THR A 1 90 ? -7.947 -8.699 -14.168 1.00 78.62 90 THR A CA 1
ATOM 735 C C . THR A 1 90 ? -8.937 -8.346 -15.274 1.00 78.62 90 THR A C 1
ATOM 737 O O . THR A 1 90 ? -8.928 -9.006 -16.309 1.00 78.62 90 THR A O 1
ATOM 740 N N . LYS A 1 91 ? -9.754 -7.299 -15.096 1.00 73.62 91 LYS A N 1
ATOM 741 C CA . LYS A 1 91 ? -10.710 -6.829 -16.111 1.00 73.62 91 LYS A CA 1
ATOM 742 C C . LYS A 1 91 ? -10.074 -5.979 -17.220 1.00 73.62 91 LYS A C 1
ATOM 744 O O . LYS A 1 91 ? -10.650 -5.888 -18.294 1.00 73.62 91 LYS A O 1
ATOM 749 N N . ILE A 1 92 ? -8.908 -5.364 -16.994 1.00 59.66 92 ILE A N 1
ATOM 750 C CA . ILE A 1 92 ? -8.185 -4.532 -17.990 1.00 59.66 92 ILE A CA 1
ATOM 751 C C . ILE A 1 92 ? -7.436 -5.397 -19.037 1.00 59.66 92 ILE A C 1
ATOM 753 O O . ILE A 1 92 ? -6.440 -4.976 -19.618 1.00 59.66 92 ILE A O 1
ATOM 757 N N . LYS A 1 93 ? -7.896 -6.621 -19.297 1.00 49.50 93 LYS A N 1
ATOM 758 C CA . LYS A 1 93 ? -7.272 -7.520 -20.270 1.00 49.50 93 LYS A CA 1
ATOM 759 C C . LYS A 1 93 ? -8.067 -7.601 -21.562 1.00 49.50 93 LYS A C 1
ATOM 761 O O . LYS A 1 93 ? -9.308 -7.705 -21.467 1.00 49.50 93 LYS A O 1
#

Sequence (93 aa):
MVKYKRKIIKTIIDKDLNLKERIELKKGIKKVKTGSYQYLNIGFYLITPLLIGIFSGLYLDNKFGKKPLFVLMGIVIGVLSTFYNLYRLTKIK

Solvent-accessible surface area (backbone atoms only — not comparable to full-atom values): 5097 Å² total; per-residue (Å²): 116,74,70,61,57,52,53,55,53,51,56,55,51,55,51,53,50,54,50,52,52,53,52,51,58,58,60,68,71,62,68,88,75,76,84,63,58,71,60,53,55,50,51,50,62,40,48,51,47,32,51,51,18,38,54,52,9,48,54,48,16,68,72,69,68,48,74,64,55,39,30,52,51,19,41,53,53,9,50,53,49,24,51,51,50,50,52,51,62,65,63,74,109

pLDDT: mean 79.57, std 11.79, range [49.5, 95.25]

Nearest PDB structures (foldseek):
  8yy0-assembly1_U  TM=3.456E-01  e=9.489E+00  Thermus thermophilus HB8

Foldseek 3Di:
DVVVVVVVVVVVVVVVVVVVVVVVVVVVPPDPPPPPCVVVVLVCLLVVQQVVLQVVQVVVCVVVVVPRPSNVVSNVRSNVSSVVSVVVVVVVD

Mean predicted aligned error: 14.11 Å

Organism: NCBI:txid1974826